Protein AF-A0A6J1N9M7-F1 (afdb_monomer_lite)

InterPro domains:
  IPR000571 Zinc finger, CCCH-type [PS50103] (51-78)
  IPR003604 Matrin/U1-C-like, C2H2-type zinc finger [SM00451] (2-37)
  IPR013085 U1-C, C2H2-type zinc finger [PF06220] (3-38)
  IPR036236 Zinc finger C2H2 superfamily [SSF57667] (3-60)

Sequence (125 aa):
MSKRYYCDYCEKTMVSSPSIIKTHVKGVVHQKLVSAHYQHFKDPETILKEESCKKPCTRFPRGECNFGGICRFSHYTPEQINALRDYVASKYNNLNEASQPSFQDLYQRLQGNLHESCKKYPTRG

Organism: Bicyclus anynana (NCBI:txid110368)

Structure (mmCIF, N/CA/C/O backbone):
data_AF-A0A6J1N9M7-F1
#
_entry.id   AF-A0A6J1N9M7-F1
#
loop_
_atom_site.group_PDB
_atom_site.id
_atom_site.type_symbol
_atom_site.label_atom_id
_atom_site.label_alt_id
_atom_site.label_comp_id
_atom_site.label_asym_id
_atom_site.label_entity_id
_atom_site.label_seq_id
_atom_site.pdbx_PDB_ins_code
_atom_site.Cartn_x
_atom_site.Cartn_y
_atom_site.Cartn_z
_atom_site.occupancy
_atom_site.B_iso_or_equiv
_atom_site.auth_seq_id
_atom_site.auth_comp_id
_atom_site.auth_asym_id
_atom_site.auth_atom_id
_atom_site.pdbx_PDB_model_num
ATOM 1 N N . MET A 1 1 ? 18.460 -25.613 -27.657 1.00 70.38 1 MET A N 1
ATOM 2 C CA . MET A 1 1 ? 17.273 -24.837 -27.229 1.00 70.38 1 MET A CA 1
ATOM 3 C C . MET A 1 1 ? 17.621 -24.096 -25.942 1.00 70.38 1 MET A C 1
ATOM 5 O O . MET A 1 1 ? 17.944 -24.747 -24.959 1.00 70.38 1 MET A O 1
ATOM 9 N N . SER A 1 2 ? 17.673 -22.760 -25.961 1.00 75.31 2 SER A N 1
ATOM 10 C CA . SER A 1 2 ? 18.087 -21.967 -24.789 1.00 75.31 2 SER A CA 1
ATOM 11 C C . SER A 1 2 ? 16.939 -21.853 -23.779 1.00 75.31 2 SER A C 1
ATOM 13 O O . SER A 1 2 ? 15.808 -21.573 -24.178 1.00 75.31 2 SER A O 1
ATOM 15 N N . LYS A 1 3 ? 17.209 -22.081 -22.486 1.00 83.44 3 LYS A N 1
ATOM 16 C CA . LYS A 1 3 ? 16.198 -21.982 -21.418 1.00 83.44 3 LYS A CA 1
ATOM 17 C C . LYS A 1 3 ? 15.785 -20.514 -21.244 1.00 83.44 3 LYS A C 1
ATOM 19 O O . LYS A 1 3 ? 16.641 -19.633 -21.137 1.00 83.44 3 LYS A O 1
ATOM 24 N N . ARG A 1 4 ? 14.479 -20.242 -21.230 1.00 90.81 4 ARG A N 1
ATOM 25 C CA . ARG A 1 4 ? 13.912 -18.907 -20.977 1.00 90.81 4 ARG A CA 1
ATOM 26 C C . ARG A 1 4 ? 13.411 -18.834 -19.536 1.00 90.81 4 ARG A C 1
ATOM 28 O O . ARG A 1 4 ? 12.892 -19.819 -19.026 1.00 90.81 4 ARG A O 1
ATOM 35 N N . TYR A 1 5 ? 13.590 -17.684 -18.900 1.00 93.19 5 TYR A N 1
ATOM 36 C CA . TYR A 1 5 ? 13.055 -17.375 -17.577 1.00 93.19 5 TYR A CA 1
ATOM 37 C C . TYR A 1 5 ? 11.865 -16.427 -17.733 1.00 93.19 5 TYR A C 1
ATOM 39 O O . TYR A 1 5 ? 11.952 -15.460 -18.491 1.00 93.19 5 TYR A O 1
ATOM 47 N N . TYR A 1 6 ? 10.769 -16.711 -17.039 1.00 94.75 6 TYR A N 1
ATOM 48 C CA . TYR A 1 6 ? 9.577 -15.870 -16.997 1.00 94.75 6 TYR A CA 1
ATOM 49 C C . TYR A 1 6 ? 9.470 -15.220 -15.619 1.00 94.75 6 TYR A C 1
ATOM 51 O O . TYR A 1 6 ? 9.697 -15.883 -14.609 1.00 94.75 6 TYR A O 1
ATOM 59 N N . CYS A 1 7 ? 9.168 -13.924 -15.584 1.00 94.75 7 CYS A N 1
ATOM 60 C CA . CYS A 1 7 ? 8.892 -13.210 -14.344 1.00 94.75 7 CYS A CA 1
ATOM 61 C C . CYS A 1 7 ? 7.396 -12.912 -14.248 1.00 94.75 7 CYS A C 1
ATOM 63 O O . CYS A 1 7 ? 6.895 -12.142 -15.064 1.00 94.75 7 CYS A O 1
ATOM 65 N N . ASP A 1 8 ? 6.731 -13.454 -13.226 1.00 94.25 8 ASP A N 1
ATOM 66 C CA . ASP A 1 8 ? 5.286 -13.288 -13.016 1.00 94.25 8 ASP A CA 1
ATOM 67 C C . ASP A 1 8 ? 4.889 -11.840 -12.737 1.00 94.25 8 ASP A C 1
ATOM 69 O O . ASP A 1 8 ? 3.854 -11.381 -13.200 1.00 94.25 8 ASP A O 1
ATOM 73 N N . TYR A 1 9 ? 5.742 -11.087 -12.038 1.00 92.75 9 TYR A N 1
ATOM 74 C CA . TYR A 1 9 ? 5.497 -9.668 -11.806 1.00 92.75 9 TYR A CA 1
ATOM 75 C C . TYR A 1 9 ? 5.585 -8.896 -13.125 1.00 92.75 9 TYR A C 1
ATOM 77 O O . TYR A 1 9 ? 4.668 -8.194 -13.512 1.00 92.75 9 TYR A O 1
ATOM 85 N N . CYS A 1 10 ? 6.694 -9.012 -13.855 1.00 92.88 10 CYS A N 1
ATOM 86 C CA . CYS A 1 10 ? 6.912 -8.180 -15.038 1.00 92.88 10 CYS A CA 1
ATOM 87 C C . CYS A 1 10 ? 6.258 -8.699 -16.325 1.00 92.88 10 CYS A C 1
ATOM 89 O O . CYS A 1 10 ? 6.433 -8.036 -17.348 1.00 92.88 10 CYS A O 1
ATOM 91 N N . GLU A 1 11 ? 5.619 -9.872 -16.293 1.00 92.81 11 GLU A N 1
ATOM 92 C CA . GLU A 1 11 ? 5.006 -10.574 -17.434 1.00 92.81 11 GLU A CA 1
ATOM 93 C C . GLU A 1 11 ? 5.945 -10.687 -18.650 1.00 92.81 11 GLU A C 1
ATOM 95 O O . GLU A 1 11 ? 5.552 -10.605 -19.813 1.00 92.81 11 GLU A O 1
ATOM 100 N N . LYS A 1 12 ? 7.249 -10.838 -18.382 1.00 89.94 12 LYS A N 1
ATOM 101 C CA . LYS A 1 12 ? 8.310 -10.808 -19.399 1.00 89.94 12 LYS A CA 1
ATOM 102 C C . LYS A 1 12 ? 9.111 -12.094 -19.393 1.00 89.94 12 LYS A C 1
ATOM 104 O O . LYS A 1 12 ? 9.609 -12.531 -18.355 1.00 89.94 12 LYS A O 1
ATOM 109 N N . THR A 1 13 ? 9.317 -12.644 -20.587 1.00 93.00 13 THR A N 1
ATOM 110 C CA . THR A 1 13 ? 10.279 -13.722 -20.821 1.00 93.00 13 THR A CA 1
ATOM 111 C C . THR A 1 13 ? 11.652 -13.151 -21.158 1.00 93.00 13 THR A C 1
ATOM 113 O O . THR A 1 13 ? 11.776 -12.317 -22.054 1.00 93.00 13 THR A O 1
ATOM 116 N N . MET A 1 14 ? 12.694 -13.642 -20.497 1.00 89.81 14 MET A N 1
ATOM 117 C CA . MET A 1 14 ? 14.090 -13.272 -20.733 1.00 89.81 14 MET A CA 1
ATOM 118 C C . MET A 1 14 ? 14.979 -14.516 -20.841 1.00 89.81 14 MET A C 1
ATOM 120 O O . MET A 1 14 ? 14.539 -15.646 -20.618 1.00 89.81 14 MET A O 1
ATOM 124 N N . VAL A 1 15 ? 16.249 -14.330 -21.199 1.00 92.69 15 VAL A N 1
ATOM 125 C CA . VAL A 1 15 ? 17.228 -15.427 -21.216 1.00 92.69 15 VAL A CA 1
ATOM 126 C C . VAL A 1 15 ? 17.471 -15.901 -19.782 1.00 92.69 15 VAL A C 1
ATOM 128 O O . VAL A 1 15 ? 17.732 -15.077 -18.907 1.00 92.69 15 VAL A O 1
ATOM 131 N N . SER A 1 16 ? 17.440 -17.216 -19.537 1.00 89.25 16 SER A N 1
ATOM 132 C CA . SER A 1 16 ? 17.645 -17.816 -18.205 1.00 89.25 16 SER A CA 1
ATOM 133 C C . SER A 1 16 ? 19.113 -17.785 -17.738 1.00 89.25 16 SER A C 1
ATOM 135 O O . SER A 1 16 ? 19.617 -18.747 -17.158 1.00 89.25 16 SER A O 1
ATOM 137 N N . SER A 1 17 ? 19.827 -16.692 -18.011 1.00 93.00 17 SER A N 1
ATOM 138 C CA . SER A 1 17 ? 21.174 -16.453 -17.502 1.00 93.00 17 SER A CA 1
ATOM 139 C C . SER A 1 17 ? 21.090 -15.838 -16.102 1.00 93.00 17 SER A C 1
ATOM 141 O O . SER A 1 17 ? 20.378 -14.846 -15.921 1.00 93.00 17 SER A O 1
ATOM 143 N N . PRO A 1 18 ? 21.835 -16.353 -15.110 1.00 91.19 18 PRO A N 1
ATOM 144 C CA . PRO A 1 18 ? 21.775 -15.851 -13.739 1.00 91.19 18 PRO A CA 1
ATOM 145 C C . PRO A 1 18 ? 22.156 -14.369 -13.629 1.00 91.19 18 PRO A C 1
ATOM 147 O O . PRO A 1 18 ? 21.612 -13.665 -12.781 1.00 91.19 18 PRO A O 1
ATOM 150 N N . SER A 1 19 ? 23.043 -13.867 -14.492 1.00 91.88 19 SER A N 1
ATOM 151 C CA . SER A 1 19 ? 23.401 -12.443 -14.524 1.00 91.88 19 SER A CA 1
ATOM 152 C C . SER A 1 19 ? 22.226 -11.572 -14.975 1.00 91.88 19 SER A C 1
ATOM 154 O O . SER A 1 19 ? 21.963 -10.545 -14.357 1.00 91.88 19 SER A O 1
ATOM 156 N N . ILE A 1 20 ? 21.483 -12.015 -15.995 1.00 91.31 20 ILE A N 1
ATOM 157 C CA . ILE A 1 20 ? 20.311 -11.307 -16.534 1.00 91.31 20 ILE A CA 1
ATOM 158 C C . ILE A 1 20 ? 19.148 -11.334 -15.539 1.00 91.31 20 ILE A C 1
ATOM 160 O O . ILE A 1 20 ? 18.502 -10.316 -15.314 1.00 91.31 20 ILE A O 1
ATOM 164 N N . ILE A 1 21 ? 18.911 -12.475 -14.887 1.00 93.44 21 ILE A N 1
ATOM 165 C CA . ILE A 1 21 ? 17.858 -12.596 -13.870 1.00 93.44 21 ILE A CA 1
ATOM 166 C C . ILE A 1 21 ? 18.167 -11.677 -12.680 1.00 93.44 21 ILE A C 1
ATOM 168 O O . ILE A 1 21 ? 17.298 -10.939 -12.222 1.00 93.44 21 ILE A O 1
ATOM 172 N N . LYS A 1 22 ? 19.418 -11.655 -12.199 1.00 94.50 22 LYS A N 1
ATOM 173 C CA . LYS A 1 22 ? 19.816 -10.789 -11.077 1.00 94.50 22 LYS A CA 1
ATOM 174 C C . LYS A 1 22 ? 19.647 -9.305 -11.395 1.00 94.50 22 LYS A C 1
ATOM 176 O O . LYS A 1 22 ? 19.181 -8.562 -10.533 1.00 94.50 22 LYS A O 1
ATOM 181 N N . THR A 1 23 ? 20.032 -8.858 -12.590 1.00 94.94 23 THR A N 1
ATOM 182 C CA . THR A 1 23 ? 19.854 -7.452 -12.985 1.00 94.94 23 THR A CA 1
ATOM 183 C C . THR A 1 23 ? 18.384 -7.109 -13.197 1.00 94.94 23 THR A C 1
ATOM 185 O O . THR A 1 23 ? 17.968 -6.020 -12.811 1.00 94.94 23 THR A O 1
ATOM 188 N N . HIS A 1 24 ? 17.581 -8.041 -13.720 1.00 94.31 24 HIS A N 1
ATOM 189 C CA . HIS A 1 24 ? 16.134 -7.880 -13.844 1.00 94.31 24 HIS A CA 1
ATOM 190 C C . HIS A 1 24 ? 15.451 -7.683 -12.484 1.00 94.31 24 HIS A C 1
ATOM 192 O O . HIS A 1 24 ? 14.737 -6.699 -12.305 1.00 94.31 24 HIS A O 1
ATOM 198 N N . VAL A 1 25 ? 15.700 -8.579 -11.520 1.00 93.25 25 VAL A N 1
ATOM 199 C CA . VAL A 1 25 ? 15.066 -8.541 -10.187 1.00 93.25 25 VAL A CA 1
ATOM 200 C C . VAL A 1 25 ? 15.456 -7.276 -9.417 1.00 93.25 25 VAL A C 1
ATOM 202 O O . VAL A 1 25 ? 14.630 -6.682 -8.733 1.00 93.25 25 VAL A O 1
ATOM 205 N N . LYS A 1 26 ? 16.700 -6.807 -9.574 1.00 93.31 26 LYS A N 1
ATOM 206 C CA . LYS A 1 26 ? 17.170 -5.536 -8.992 1.00 93.31 26 LYS A CA 1
ATOM 207 C C . LYS A 1 26 ? 16.716 -4.298 -9.775 1.00 93.31 26 LYS A C 1
ATOM 209 O O . LYS A 1 26 ? 17.013 -3.173 -9.374 1.00 93.31 26 LYS A O 1
ATOM 214 N N . GLY A 1 27 ? 16.039 -4.485 -10.904 1.00 92.06 27 GLY A N 1
ATOM 215 C CA . GLY A 1 27 ? 15.553 -3.405 -11.745 1.00 92.06 27 GLY A CA 1
ATOM 216 C C . GLY A 1 27 ? 14.437 -2.616 -11.064 1.00 92.06 27 GLY A C 1
ATOM 217 O O . GLY A 1 27 ? 13.557 -3.175 -10.412 1.00 92.06 27 GLY A O 1
ATOM 218 N N . VAL A 1 28 ? 14.430 -1.299 -11.279 1.00 90.00 28 VAL A N 1
ATOM 219 C CA . VAL A 1 28 ? 13.441 -0.388 -10.678 1.00 90.00 28 VAL A CA 1
ATOM 220 C C . VAL A 1 28 ? 12.008 -0.777 -11.047 1.00 90.00 28 VAL A C 1
ATOM 222 O O . VAL A 1 28 ? 11.117 -0.677 -10.213 1.00 90.00 28 VAL A O 1
ATOM 225 N N . VAL A 1 29 ? 11.779 -1.240 -12.279 1.00 89.81 29 VAL A N 1
ATOM 226 C CA . VAL A 1 29 ? 10.446 -1.663 -12.739 1.00 89.81 29 VAL A CA 1
ATOM 227 C C . VAL A 1 29 ? 9.955 -2.877 -11.950 1.00 89.81 29 VAL A C 1
ATOM 229 O O . VAL A 1 29 ? 8.851 -2.835 -11.415 1.00 89.81 29 VAL A O 1
ATOM 232 N N . HIS A 1 30 ? 10.791 -3.913 -11.823 1.00 93.31 30 HIS A N 1
ATOM 233 C CA . HIS A 1 30 ? 10.465 -5.109 -11.047 1.00 93.31 30 HIS A CA 1
ATOM 234 C C . HIS A 1 30 ? 10.199 -4.743 -9.586 1.00 93.31 30 HIS A C 1
ATOM 236 O O . HIS A 1 30 ? 9.133 -5.039 -9.060 1.00 93.31 30 HIS A O 1
ATOM 242 N N . GLN A 1 31 ? 11.113 -3.997 -8.959 1.00 91.81 31 GLN A N 1
ATOM 243 C CA . GLN A 1 31 ? 10.978 -3.588 -7.563 1.00 91.81 31 GLN A CA 1
ATOM 244 C C . GLN A 1 31 ? 9.715 -2.752 -7.299 1.00 91.81 31 GLN A C 1
ATOM 246 O O . GLN A 1 31 ? 9.080 -2.922 -6.257 1.00 91.81 31 GLN A O 1
ATOM 251 N N . LYS A 1 32 ? 9.341 -1.856 -8.223 1.00 89.19 32 LYS A N 1
ATOM 252 C CA . LYS A 1 32 ? 8.106 -1.063 -8.128 1.00 89.19 32 LYS A CA 1
ATOM 253 C C . LYS A 1 32 ? 6.870 -1.949 -8.164 1.00 89.19 32 LYS A C 1
ATOM 255 O O . LYS A 1 32 ? 5.988 -1.766 -7.333 1.00 89.19 32 LYS A O 1
ATOM 260 N N . LEU A 1 33 ? 6.821 -2.891 -9.101 1.00 90.12 33 LEU A N 1
ATOM 261 C CA . LEU A 1 33 ? 5.661 -3.756 -9.271 1.00 90.12 33 LEU A CA 1
ATOM 262 C C . LEU A 1 33 ? 5.514 -4.750 -8.119 1.00 90.12 33 LEU A C 1
ATOM 264 O O . LEU A 1 33 ? 4.420 -4.938 -7.603 1.00 90.12 33 LEU A O 1
ATOM 268 N N . VAL A 1 34 ? 6.636 -5.302 -7.659 1.00 91.06 34 VAL A N 1
ATOM 269 C CA . VAL A 1 34 ? 6.705 -6.121 -6.449 1.00 91.06 34 VAL A CA 1
ATOM 270 C C . VAL A 1 34 ? 6.200 -5.327 -5.246 1.00 91.06 34 VAL A C 1
ATOM 272 O O . VAL A 1 34 ? 5.320 -5.798 -4.535 1.00 91.06 34 VAL A O 1
ATOM 275 N N . SER A 1 35 ? 6.693 -4.100 -5.039 1.00 88.31 35 SER A N 1
ATOM 276 C CA . SER A 1 35 ? 6.221 -3.259 -3.932 1.00 88.31 35 SER A CA 1
ATOM 277 C C . SER A 1 35 ? 4.715 -3.009 -4.021 1.00 88.31 35 SER A C 1
ATOM 279 O O . SER A 1 35 ? 4.010 -3.235 -3.045 1.00 88.31 35 SER A O 1
ATOM 281 N N . ALA A 1 36 ? 4.213 -2.630 -5.201 1.00 85.94 36 ALA A N 1
ATOM 282 C CA . ALA A 1 36 ? 2.789 -2.393 -5.434 1.00 85.94 36 ALA A CA 1
ATOM 283 C C . ALA A 1 36 ? 1.937 -3.632 -5.139 1.00 85.94 36 ALA A C 1
ATOM 285 O O . ALA A 1 36 ? 0.931 -3.530 -4.446 1.00 85.94 36 ALA A O 1
ATOM 286 N N . HIS A 1 37 ? 2.378 -4.809 -5.587 1.00 89.00 37 HIS A N 1
ATOM 287 C CA . HIS A 1 37 ? 1.717 -6.069 -5.272 1.00 89.00 37 HIS A CA 1
ATOM 288 C C . HIS A 1 37 ? 1.648 -6.291 -3.753 1.00 89.00 37 HIS A C 1
ATOM 290 O O . HIS A 1 37 ? 0.571 -6.502 -3.205 1.00 89.00 37 HIS A O 1
ATOM 296 N N . TYR A 1 38 ? 2.776 -6.168 -3.046 1.00 86.50 38 TYR A N 1
ATOM 297 C CA . TYR A 1 38 ? 2.818 -6.372 -1.595 1.00 86.50 38 TYR A CA 1
ATOM 298 C C . TYR A 1 38 ? 2.057 -5.310 -0.793 1.00 86.50 38 TYR A C 1
ATOM 300 O O . TYR A 1 38 ? 1.606 -5.616 0.307 1.00 86.50 38 TYR A O 1
ATOM 308 N N . GLN A 1 39 ? 1.870 -4.091 -1.309 1.00 83.06 39 GLN A N 1
ATOM 309 C CA . GLN A 1 39 ? 1.101 -3.052 -0.615 1.00 83.06 39 GLN A CA 1
ATOM 310 C C . GLN A 1 39 ? -0.339 -3.488 -0.310 1.00 83.06 39 GLN A C 1
ATOM 312 O O . GLN A 1 39 ? -0.861 -3.103 0.732 1.00 83.06 39 GLN A O 1
ATOM 317 N N . HIS A 1 40 ? -0.952 -4.317 -1.160 1.00 79.25 40 HIS A N 1
ATOM 318 C CA . HIS A 1 40 ? -2.314 -4.822 -0.948 1.00 79.25 40 HIS A CA 1
ATOM 319 C C . HIS A 1 40 ? -2.413 -5.920 0.117 1.00 79.25 40 HIS A C 1
ATOM 321 O O . HIS A 1 40 ? -3.473 -6.096 0.709 1.00 79.25 40 HIS A O 1
ATOM 327 N N . PHE A 1 41 ? -1.323 -6.646 0.369 1.00 83.31 41 PHE A N 1
ATOM 328 C CA . PHE A 1 41 ? -1.289 -7.769 1.313 1.00 83.31 41 PHE A CA 1
ATOM 329 C C . PHE A 1 41 ? -0.610 -7.420 2.638 1.00 83.31 41 PHE A C 1
ATOM 331 O O . PHE A 1 41 ? -0.425 -8.293 3.482 1.00 83.31 41 PHE A O 1
ATOM 338 N N . LYS A 1 42 ? -0.192 -6.165 2.828 1.00 84.75 42 LYS A N 1
ATOM 339 C CA . LYS A 1 42 ? 0.433 -5.742 4.078 1.00 84.75 42 LYS A CA 1
ATOM 340 C C . LYS A 1 42 ? -0.592 -5.694 5.205 1.00 84.75 42 LYS A C 1
ATOM 342 O O . LYS A 1 42 ? -1.646 -5.075 5.071 1.00 84.75 42 LYS A O 1
ATOM 347 N N . ASP A 1 43 ? -0.222 -6.271 6.345 1.00 87.00 43 ASP A N 1
ATOM 348 C CA . ASP A 1 43 ? -1.023 -6.182 7.558 1.00 87.00 43 ASP A CA 1
ATOM 349 C C . ASP A 1 43 ? -1.194 -4.723 8.010 1.00 87.00 43 ASP A C 1
ATOM 351 O O . ASP A 1 43 ? -0.218 -3.960 8.023 1.00 87.00 43 ASP A O 1
ATOM 355 N N . PRO A 1 44 ? -2.398 -4.337 8.465 1.00 84.31 44 PRO A N 1
ATOM 356 C CA . PRO A 1 44 ? -2.687 -2.970 8.901 1.00 84.31 44 PRO A CA 1
ATOM 357 C C . PRO A 1 44 ? -1.811 -2.538 10.085 1.00 84.31 44 PRO A C 1
ATOM 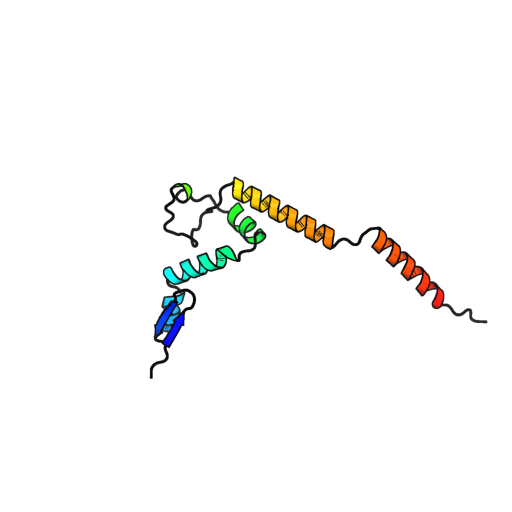359 O O . PRO A 1 44 ? -1.450 -1.370 10.198 1.00 84.31 44 PRO A O 1
ATOM 362 N N . GLU A 1 45 ? -1.401 -3.487 10.927 1.00 86.75 45 GLU A N 1
ATOM 363 C CA . GLU A 1 45 ? -0.491 -3.269 12.058 1.00 86.75 45 GLU A CA 1
ATOM 364 C C . GLU A 1 45 ? 0.911 -2.864 11.587 1.00 86.75 45 GLU A C 1
ATOM 366 O O . GLU A 1 45 ? 1.508 -1.910 12.096 1.00 86.75 45 GLU A O 1
ATOM 371 N N . THR A 1 46 ? 1.417 -3.551 10.562 1.00 87.50 46 THR A N 1
ATOM 372 C CA . THR A 1 46 ? 2.712 -3.252 9.949 1.00 87.50 46 THR A CA 1
ATOM 373 C C . THR A 1 46 ? 2.671 -1.900 9.243 1.00 87.50 46 THR A C 1
ATOM 375 O O . THR A 1 46 ? 3.576 -1.090 9.439 1.00 87.50 46 THR A O 1
ATOM 378 N N . ILE A 1 47 ? 1.597 -1.613 8.495 1.00 86.31 47 ILE A N 1
ATOM 379 C CA . ILE A 1 47 ? 1.401 -0.313 7.835 1.00 86.31 47 ILE A CA 1
ATOM 380 C C . ILE A 1 47 ? 1.402 0.808 8.875 1.00 86.31 47 ILE A C 1
ATOM 382 O O . ILE A 1 47 ? 2.142 1.774 8.723 1.00 86.31 47 ILE A O 1
ATOM 386 N N . LEU A 1 48 ? 0.637 0.672 9.961 1.00 87.19 48 LEU A N 1
ATOM 387 C CA . LEU A 1 48 ? 0.569 1.691 11.005 1.00 87.19 48 LEU A CA 1
ATOM 388 C C . LEU A 1 48 ? 1.948 1.968 11.619 1.00 87.19 48 LEU A C 1
ATOM 390 O O . LEU A 1 48 ? 2.327 3.129 11.780 1.00 87.19 48 LEU A O 1
ATOM 394 N N . LYS A 1 49 ? 2.725 0.923 11.927 1.00 86.75 49 LYS A N 1
ATOM 395 C CA . LYS A 1 49 ? 4.073 1.061 12.497 1.00 86.75 49 LYS A CA 1
ATOM 396 C C . LYS A 1 49 ? 5.049 1.736 11.533 1.00 86.75 49 LYS A C 1
ATOM 398 O O . LYS A 1 49 ? 5.818 2.598 11.946 1.00 86.75 49 LYS A O 1
ATOM 403 N N . GLU A 1 50 ? 5.029 1.355 10.259 1.00 86.44 50 GLU A N 1
ATOM 404 C CA . GLU A 1 50 ? 5.920 1.931 9.251 1.00 86.44 50 GLU A CA 1
ATOM 405 C C . GLU A 1 50 ? 5.545 3.377 8.908 1.00 86.44 50 GLU A C 1
ATOM 407 O O . GLU A 1 50 ? 6.424 4.227 8.776 1.00 86.44 50 GLU A O 1
ATOM 412 N N . GLU A 1 51 ? 4.256 3.665 8.744 1.00 86.75 51 GLU A N 1
ATOM 413 C CA . GLU A 1 51 ? 3.767 4.946 8.233 1.00 86.75 51 GLU A CA 1
ATOM 414 C C . GLU A 1 51 ? 3.671 6.015 9.324 1.00 86.75 51 GLU A C 1
ATOM 416 O O . GLU A 1 51 ? 3.964 7.175 9.050 1.00 86.75 51 GLU A O 1
ATOM 421 N N . SER A 1 52 ? 3.380 5.643 10.577 1.00 82.88 52 SER A N 1
ATOM 422 C CA . SER A 1 52 ? 3.347 6.598 11.699 1.00 82.88 52 SER A CA 1
ATOM 423 C C . SER A 1 52 ? 4.707 7.232 12.011 1.00 82.88 52 SER A C 1
ATOM 425 O O . SER A 1 52 ? 4.759 8.356 12.507 1.00 82.88 52 SER A O 1
ATOM 427 N N . CYS A 1 53 ? 5.812 6.549 11.696 1.00 83.69 53 CYS A N 1
ATOM 428 C CA . CYS A 1 53 ? 7.164 7.086 11.861 1.00 83.69 53 CYS A CA 1
ATOM 429 C C . CYS A 1 53 ? 7.658 7.881 10.641 1.00 83.69 53 CYS A C 1
ATOM 431 O O . CYS A 1 53 ? 8.673 8.580 10.728 1.00 83.69 53 CYS A O 1
ATOM 433 N N . LYS A 1 54 ? 6.990 7.768 9.488 1.00 86.19 54 LYS A N 1
ATOM 434 C CA . LYS A 1 54 ? 7.416 8.431 8.252 1.00 86.19 54 LYS A CA 1
ATOM 435 C C . LYS A 1 54 ? 6.852 9.841 8.171 1.00 86.19 54 LYS A C 1
ATOM 437 O O . LYS A 1 54 ? 5.718 10.120 8.542 1.00 86.19 54 LYS A O 1
ATOM 442 N N . LYS A 1 55 ? 7.644 10.746 7.594 1.00 86.06 55 LYS A N 1
ATOM 443 C CA . LYS A 1 55 ? 7.155 12.081 7.232 1.00 86.06 55 LYS A CA 1
ATOM 444 C C . LYS A 1 55 ? 6.191 11.970 6.043 1.00 86.06 55 LYS A C 1
ATOM 446 O O . LYS A 1 55 ? 6.480 11.186 5.132 1.00 86.06 55 LYS A O 1
ATOM 451 N N . PRO A 1 56 ? 5.102 12.757 6.008 1.00 86.50 56 PRO A N 1
ATOM 452 C C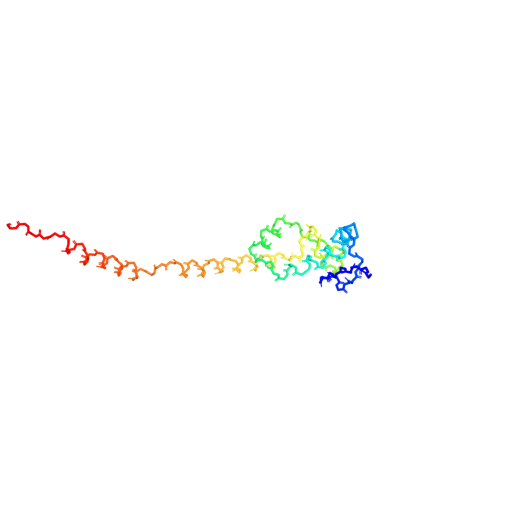A . PRO A 1 56 ? 4.174 12.761 4.883 1.00 86.50 56 PRO A CA 1
ATOM 453 C C . PRO A 1 56 ? 4.872 13.231 3.602 1.00 86.50 56 PRO A C 1
ATOM 455 O O . PRO A 1 56 ? 5.722 14.125 3.616 1.00 86.50 56 PRO A O 1
ATOM 458 N N . CYS A 1 57 ? 4.528 12.612 2.477 1.00 88.56 57 CYS A N 1
ATOM 459 C CA . CYS A 1 57 ? 5.074 12.961 1.175 1.00 88.56 57 CYS A CA 1
ATOM 460 C C . CYS A 1 57 ? 4.486 14.286 0.693 1.00 88.56 57 CYS A C 1
ATOM 462 O O . CYS A 1 57 ? 3.279 14.417 0.524 1.00 88.56 57 CYS A O 1
ATOM 464 N N . THR A 1 58 ? 5.343 15.256 0.382 1.00 85.88 58 THR A N 1
ATOM 465 C CA . THR A 1 58 ? 4.915 16.579 -0.104 1.00 85.88 58 THR A CA 1
ATOM 466 C C . THR A 1 58 ? 4.386 16.565 -1.540 1.00 85.88 58 THR A C 1
ATOM 468 O O . THR A 1 58 ? 3.644 17.462 -1.931 1.00 85.88 58 THR A O 1
ATOM 471 N N . ARG A 1 59 ? 4.768 15.560 -2.341 1.00 86.19 59 ARG A N 1
ATOM 472 C CA . ARG A 1 59 ? 4.382 15.440 -3.759 1.00 86.19 59 ARG A CA 1
ATOM 473 C C . ARG A 1 59 ? 3.145 14.580 -3.985 1.00 86.19 59 ARG A C 1
ATOM 475 O O . ARG A 1 59 ? 2.428 14.798 -4.953 1.00 86.19 59 ARG A O 1
ATOM 482 N N . PHE A 1 60 ? 2.880 13.638 -3.085 1.00 86.56 60 PHE A N 1
ATOM 483 C CA . PHE A 1 60 ? 1.698 12.786 -3.147 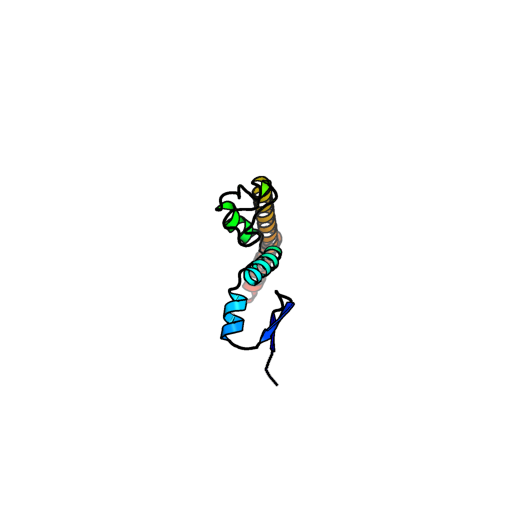1.00 86.56 60 PHE A CA 1
ATOM 484 C C . PHE A 1 60 ? 0.366 13.558 -3.218 1.00 86.56 60 PHE A C 1
ATOM 486 O O . PHE A 1 60 ? -0.423 13.232 -4.101 1.00 86.56 60 PHE A O 1
ATOM 493 N N . PRO A 1 61 ? 0.116 14.625 -2.424 1.00 83.44 61 PRO A N 1
ATOM 494 C CA . PRO A 1 61 ? -1.136 15.381 -2.529 1.00 83.44 61 PRO A CA 1
ATOM 495 C C . PRO A 1 61 ? -1.303 16.119 -3.866 1.00 83.44 61 PRO A C 1
ATOM 497 O O . PRO A 1 61 ? -2.414 16.499 -4.211 1.00 83.44 61 PRO A O 1
ATOM 500 N N . ARG A 1 62 ? -0.225 16.315 -4.638 1.00 85.25 62 ARG A N 1
ATOM 501 C CA . ARG A 1 62 ? -0.294 16.880 -5.996 1.00 85.25 62 ARG A CA 1
ATOM 502 C C . ARG A 1 62 ? -0.623 15.828 -7.062 1.00 85.25 62 ARG A C 1
ATOM 504 O O . ARG A 1 62 ? -0.799 16.187 -8.215 1.00 85.25 62 ARG A O 1
ATOM 511 N N . GLY A 1 63 ? -0.683 14.547 -6.691 1.00 82.12 63 GLY A N 1
ATOM 512 C CA . GLY A 1 63 ? -0.926 13.426 -7.604 1.00 82.12 63 GLY A CA 1
ATOM 513 C C . GLY A 1 63 ? 0.327 12.884 -8.300 1.00 82.12 63 GLY A C 1
ATOM 514 O O . GLY A 1 63 ? 0.250 11.879 -8.999 1.00 82.12 63 GLY A O 1
ATOM 515 N N . GLU A 1 64 ? 1.500 13.485 -8.082 1.00 79.50 64 GLU A N 1
ATOM 516 C CA . GLU A 1 64 ? 2.711 13.196 -8.860 1.00 79.50 64 GLU A CA 1
ATOM 517 C C . GLU A 1 64 ? 3.863 12.707 -7.966 1.00 79.50 64 GLU A C 1
ATOM 519 O O . GLU A 1 64 ? 4.822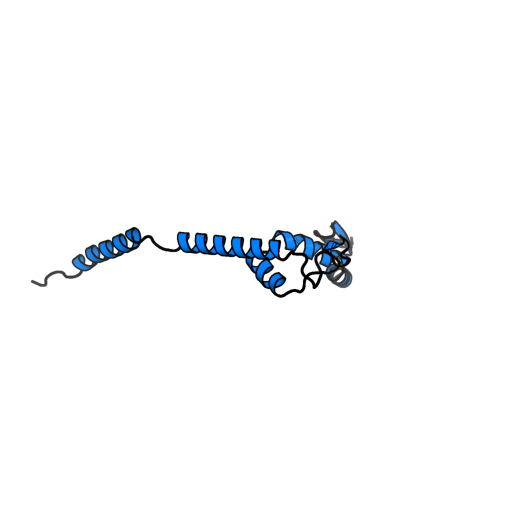 13.427 -7.668 1.00 79.50 64 GLU A O 1
ATOM 524 N N . CYS A 1 65 ? 3.795 11.451 -7.510 1.00 85.31 65 CYS A N 1
ATOM 525 C CA . CYS A 1 65 ? 4.924 10.812 -6.829 1.00 85.31 65 CYS A CA 1
ATOM 526 C C . CYS A 1 65 ? 5.717 9.897 -7.775 1.00 85.31 65 CYS A C 1
ATOM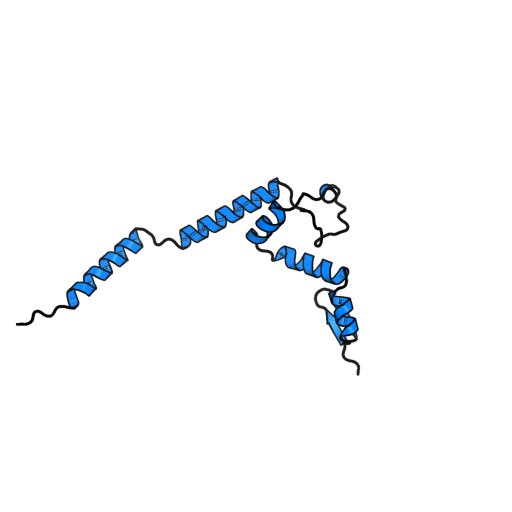 528 O O . CYS A 1 65 ? 5.353 8.746 -8.004 1.00 85.31 65 CYS A O 1
ATOM 530 N N . ASN A 1 66 ? 6.881 10.368 -8.235 1.00 81.50 66 ASN A N 1
ATOM 531 C CA . ASN A 1 66 ? 7.796 9.619 -9.120 1.00 81.50 66 ASN A CA 1
ATOM 532 C C . ASN A 1 66 ? 8.280 8.271 -8.539 1.00 81.50 66 ASN A C 1
ATOM 534 O O . ASN A 1 66 ? 8.735 7.378 -9.268 1.00 81.50 66 ASN A O 1
ATOM 538 N N . PHE A 1 67 ? 8.206 8.131 -7.213 1.00 78.94 67 PHE A N 1
ATOM 539 C CA . PHE A 1 67 ? 8.644 6.947 -6.482 1.00 78.94 67 PHE A CA 1
ATOM 540 C C . PHE A 1 67 ? 7.524 5.912 -6.299 1.00 78.94 67 PHE A C 1
ATOM 542 O O . PHE A 1 67 ? 7.837 4.753 -6.054 1.00 78.94 67 PHE A O 1
ATOM 549 N N . GLY A 1 68 ? 6.243 6.262 -6.467 1.00 80.56 68 GLY A N 1
ATOM 550 C CA . GLY A 1 68 ? 5.131 5.313 -6.311 1.00 80.56 68 GLY A CA 1
ATOM 551 C C . GLY A 1 68 ? 5.224 4.498 -5.010 1.00 80.56 68 GLY A C 1
ATOM 552 O O . GLY A 1 68 ? 5.468 5.059 -3.943 1.00 80.56 68 GLY A O 1
ATOM 553 N N . GLY A 1 69 ? 5.101 3.171 -5.106 1.00 76.56 69 GLY A N 1
ATOM 554 C CA . GLY A 1 69 ? 5.181 2.243 -3.969 1.00 76.56 69 GLY A CA 1
ATOM 555 C C . GLY A 1 69 ? 6.567 2.059 -3.333 1.00 76.56 69 GLY A C 1
ATOM 556 O O . GLY A 1 69 ? 6.680 1.346 -2.342 1.00 76.56 69 GLY A O 1
ATOM 557 N N . ILE A 1 70 ? 7.631 2.669 -3.870 1.00 81.31 70 ILE A N 1
ATOM 558 C CA . ILE A 1 70 ? 8.978 2.674 -3.256 1.00 81.31 70 ILE A CA 1
ATOM 559 C C . ILE A 1 70 ? 9.308 4.020 -2.595 1.00 81.31 70 ILE A C 1
ATOM 561 O O . ILE A 1 70 ? 10.469 4.325 -2.313 1.00 81.31 70 ILE A O 1
ATOM 565 N N . CYS A 1 71 ? 8.302 4.872 -2.389 1.00 85.62 71 CYS A N 1
ATOM 566 C CA . CYS A 1 71 ? 8.500 6.159 -1.743 1.00 85.62 71 CYS A CA 1
ATOM 567 C C . CYS A 1 71 ? 8.967 5.982 -0.292 1.00 85.62 71 CYS A C 1
ATOM 569 O O . CYS A 1 71 ? 8.429 5.183 0.471 1.00 85.62 71 CYS A O 1
ATOM 571 N N . ARG A 1 72 ? 9.974 6.769 0.100 1.00 84.38 72 ARG A N 1
ATOM 572 C CA . ARG A 1 72 ? 10.487 6.809 1.481 1.00 84.38 72 ARG A CA 1
ATOM 573 C C . ARG A 1 72 ? 9.575 7.591 2.431 1.00 84.38 72 ARG A C 1
ATOM 575 O O . ARG A 1 72 ? 9.747 7.506 3.641 1.00 84.38 72 ARG A O 1
ATOM 582 N N . PHE A 1 73 ? 8.650 8.370 1.880 1.00 87.56 73 PHE A N 1
ATOM 583 C CA . PHE A 1 73 ? 7.721 9.220 2.616 1.00 87.56 73 PHE A CA 1
ATOM 584 C C . PHE A 1 73 ? 6.334 8.593 2.645 1.00 87.56 73 PHE A C 1
ATOM 586 O O . PHE A 1 73 ? 5.976 7.855 1.728 1.00 87.56 73 PHE A O 1
ATOM 593 N N . SER A 1 74 ? 5.554 8.928 3.670 1.00 88.25 74 SER A N 1
ATOM 594 C CA . SER A 1 74 ? 4.211 8.386 3.815 1.00 88.25 74 SER A CA 1
ATOM 595 C C . SER A 1 74 ? 3.262 8.954 2.766 1.00 88.25 74 SER A C 1
ATOM 597 O O . SER A 1 74 ? 3.229 10.162 2.529 1.00 88.25 74 SER A O 1
ATOM 599 N N . HIS A 1 75 ? 2.500 8.073 2.125 1.00 87.69 75 HIS A N 1
ATOM 600 C CA . HIS A 1 75 ? 1.404 8.439 1.223 1.00 87.69 75 HIS A CA 1
ATOM 601 C C . HIS A 1 75 ? 0.045 8.442 1.935 1.00 87.69 75 HIS A C 1
ATOM 603 O O . HIS A 1 75 ? -0.982 8.593 1.283 1.00 87.69 75 HIS A O 1
ATOM 609 N N . TYR A 1 76 ? 0.034 8.286 3.259 1.00 86.19 76 TYR A N 1
ATOM 610 C CA . TYR A 1 76 ? -1.186 8.324 4.048 1.00 86.19 76 TYR A CA 1
ATOM 611 C C . TYR A 1 76 ? -1.411 9.723 4.607 1.00 86.19 76 TYR A C 1
ATOM 613 O O . TYR A 1 76 ? -0.477 10.407 5.039 1.00 86.19 76 TYR A O 1
ATOM 621 N N . THR A 1 77 ? -2.667 10.153 4.606 1.00 86.94 77 THR A N 1
ATOM 622 C CA . THR A 1 77 ? -3.073 11.353 5.336 1.00 86.94 77 THR A CA 1
ATOM 623 C C . THR A 1 77 ? -3.086 11.059 6.839 1.00 86.94 77 THR A C 1
ATOM 625 O O . THR A 1 77 ? -3.248 9.904 7.247 1.00 86.94 77 THR A O 1
ATOM 628 N N . PRO A 1 78 ? -2.935 12.079 7.702 1.00 85.44 78 PRO A N 1
ATOM 629 C CA . PRO A 1 78 ? -3.041 11.883 9.149 1.00 85.44 78 PRO A CA 1
ATOM 630 C C . PRO A 1 78 ? -4.377 11.242 9.556 1.00 85.44 78 PRO A C 1
ATOM 632 O O . PRO A 1 78 ? -4.408 10.414 10.462 1.00 85.44 78 PRO A O 1
ATOM 635 N N . GLU A 1 79 ? -5.459 11.564 8.845 1.00 87.88 79 GLU A N 1
ATOM 636 C CA . GLU A 1 79 ? -6.782 10.969 9.056 1.00 87.88 79 GLU A CA 1
ATOM 637 C C . GLU A 1 79 ? -6.791 9.471 8.734 1.00 87.88 79 GLU A C 1
ATOM 639 O O . GLU A 1 79 ? -7.293 8.675 9.523 1.00 87.88 79 GLU A O 1
ATOM 644 N N . GLN A 1 80 ? -6.166 9.060 7.626 1.00 89.06 80 GLN A N 1
ATOM 645 C CA . GLN A 1 80 ? -6.034 7.645 7.269 1.00 89.06 80 GLN A CA 1
ATOM 646 C C . GLN A 1 80 ? -5.182 6.875 8.283 1.00 89.06 80 GLN A C 1
ATOM 648 O O . GLN A 1 80 ? -5.518 5.747 8.633 1.00 89.06 80 GLN A O 1
ATOM 653 N N . ILE A 1 81 ? -4.104 7.481 8.790 1.00 89.75 81 ILE A N 1
ATOM 654 C CA . ILE A 1 81 ? -3.281 6.878 9.849 1.00 89.75 81 ILE A CA 1
ATOM 655 C C . ILE A 1 81 ? -4.105 6.709 11.130 1.00 89.75 81 ILE A C 1
ATOM 657 O O . ILE A 1 81 ? -3.991 5.679 11.796 1.00 89.75 81 ILE A O 1
ATOM 661 N N . ASN A 1 82 ? -4.949 7.686 11.476 1.00 90.06 82 ASN A N 1
ATOM 662 C CA . ASN A 1 82 ? -5.815 7.564 12.642 1.00 90.06 82 ASN A CA 1
ATOM 663 C C . ASN A 1 82 ? -6.866 6.464 12.459 1.00 90.06 82 ASN A C 1
ATOM 665 O O . ASN A 1 82 ? -6.998 5.611 13.328 1.00 90.06 82 ASN A O 1
ATOM 669 N N . ALA A 1 83 ? -7.521 6.405 11.300 1.00 90.69 83 ALA A N 1
ATOM 670 C CA . ALA A 1 83 ? -8.468 5.338 10.986 1.00 90.69 83 ALA A CA 1
ATOM 671 C C . ALA A 1 83 ? -7.814 3.943 11.038 1.00 90.69 83 ALA A C 1
ATOM 673 O O . ALA A 1 83 ? -8.402 2.998 11.560 1.00 90.69 83 ALA A O 1
ATOM 674 N N . LEU A 1 84 ? -6.570 3.810 10.556 1.00 89.38 84 LEU A N 1
ATOM 675 C CA . LEU A 1 84 ? -5.792 2.573 10.683 1.00 89.38 84 LEU A CA 1
ATOM 676 C C . LEU A 1 84 ? -5.506 2.222 12.149 1.00 89.38 84 LEU A C 1
ATOM 678 O O . LEU A 1 84 ? -5.585 1.052 12.521 1.00 89.38 84 LEU A O 1
ATOM 682 N N . ARG A 1 85 ? -5.200 3.217 12.989 1.00 89.62 85 ARG A N 1
ATOM 683 C CA . ARG A 1 85 ? -5.009 3.023 14.433 1.00 89.62 85 ARG A CA 1
ATOM 684 C C . ARG A 1 85 ? -6.284 2.509 15.099 1.00 89.62 85 ARG A C 1
ATOM 686 O O . ARG A 1 85 ? -6.212 1.530 15.840 1.00 89.62 85 ARG A O 1
ATOM 693 N N . ASP A 1 86 ? -7.423 3.121 14.797 1.00 90.69 86 ASP A N 1
ATOM 694 C CA . ASP A 1 86 ? -8.722 2.732 15.349 1.00 90.69 86 ASP A CA 1
ATOM 695 C C . ASP A 1 86 ? -9.108 1.314 14.900 1.00 90.69 86 ASP A C 1
ATOM 697 O O . ASP A 1 86 ? -9.521 0.483 15.713 1.00 90.69 86 ASP A O 1
ATOM 701 N N . TYR A 1 87 ? -8.875 0.986 13.624 1.00 89.00 87 TYR A N 1
ATOM 702 C CA . TYR A 1 87 ? -9.090 -0.358 13.089 1.00 89.00 87 TYR A CA 1
ATOM 703 C C . TYR A 1 87 ? -8.238 -1.407 13.816 1.00 89.00 87 TYR A C 1
ATOM 705 O O . TYR A 1 87 ? -8.766 -2.419 14.279 1.00 89.00 87 TYR A O 1
ATOM 713 N N . VAL A 1 88 ? -6.933 -1.162 13.972 1.00 89.00 88 VAL A N 1
ATOM 714 C CA . VAL A 1 88 ? -6.023 -2.078 14.681 1.00 89.00 88 VAL A CA 1
ATOM 715 C C . VAL A 1 88 ? -6.446 -2.260 16.141 1.00 89.00 88 VAL A C 1
ATOM 717 O O . VAL A 1 88 ? -6.486 -3.391 16.627 1.00 89.00 88 VAL A O 1
ATOM 720 N N . ALA A 1 89 ? -6.830 -1.179 16.825 1.00 87.88 89 ALA A N 1
ATOM 721 C CA . ALA A 1 89 ? -7.343 -1.253 18.189 1.00 87.88 89 ALA A CA 1
ATOM 722 C C . ALA A 1 89 ? -8.623 -2.105 18.266 1.00 87.88 89 ALA A C 1
ATOM 724 O O . ALA A 1 89 ? -8.743 -2.965 19.137 1.00 87.88 89 ALA A O 1
ATOM 725 N N . SER A 1 90 ? -9.563 -1.930 17.333 1.00 87.12 90 SER A N 1
ATOM 726 C CA . SER A 1 90 ? -10.800 -2.725 17.285 1.00 87.12 90 SER A CA 1
ATOM 727 C C . SER A 1 90 ? -10.542 -4.215 17.020 1.00 87.12 90 SER A C 1
ATOM 729 O O . SER A 1 90 ? -11.167 -5.074 17.649 1.00 87.12 90 SER A O 1
ATOM 731 N N . LYS A 1 91 ? -9.574 -4.530 16.147 1.00 85.81 91 LYS A N 1
ATOM 732 C CA . LYS A 1 91 ? -9.139 -5.898 15.845 1.00 85.81 91 LYS A CA 1
ATOM 733 C C . LYS A 1 91 ? -8.541 -6.561 17.085 1.00 85.81 91 LYS A C 1
ATOM 735 O O . LYS A 1 91 ? -8.891 -7.697 17.387 1.00 85.81 91 LYS A O 1
ATOM 740 N N . TYR A 1 92 ? -7.688 -5.851 17.826 1.00 80.50 92 TYR A N 1
ATOM 741 C CA . TYR A 1 92 ? -7.109 -6.365 19.068 1.00 80.50 92 TYR A CA 1
ATOM 742 C C . TYR A 1 92 ? -8.174 -6.605 20.143 1.00 80.50 92 TYR A C 1
ATOM 744 O O . TYR A 1 92 ? -8.156 -7.651 20.782 1.00 80.50 92 TYR A O 1
ATOM 752 N N . ASN A 1 93 ? -9.139 -5.692 20.303 1.00 77.94 93 ASN A N 1
ATOM 753 C CA . ASN A 1 93 ? -10.251 -5.891 21.237 1.00 77.94 93 ASN A CA 1
ATOM 754 C C . ASN A 1 93 ? -11.079 -7.134 20.878 1.00 77.94 93 ASN A C 1
ATOM 756 O O . ASN A 1 93 ? -11.316 -7.957 21.751 1.00 77.94 93 ASN A O 1
ATOM 760 N N . ASN A 1 94 ? -11.423 -7.334 19.600 1.00 75.00 94 ASN A N 1
ATOM 761 C CA . ASN A 1 94 ? -12.136 -8.537 19.150 1.00 75.00 94 ASN A CA 1
ATOM 762 C C . ASN A 1 94 ? -11.335 -9.827 19.383 1.00 75.00 94 ASN A C 1
ATOM 764 O O . ASN A 1 94 ? -11.891 -10.834 19.810 1.00 75.00 94 ASN A O 1
ATOM 768 N N . LEU A 1 95 ? -10.024 -9.811 19.122 1.00 71.75 95 LEU A N 1
ATOM 769 C CA . LEU A 1 95 ? -9.155 -10.958 19.401 1.00 71.75 95 LEU A CA 1
ATOM 770 C C . LEU A 1 95 ? -9.063 -11.251 20.903 1.00 71.75 95 LEU A C 1
ATOM 772 O O . LEU A 1 95 ? -9.065 -12.414 21.300 1.00 71.75 95 LEU A O 1
ATOM 776 N N . ASN A 1 96 ? -8.991 -10.214 21.737 1.00 63.28 96 ASN A N 1
ATOM 777 C CA . ASN A 1 96 ? -8.929 -10.350 23.188 1.00 63.28 96 ASN A CA 1
ATOM 778 C C . ASN A 1 96 ? -10.266 -10.862 23.757 1.00 63.28 96 ASN A C 1
ATOM 780 O O . ASN A 1 96 ? -10.280 -11.751 24.599 1.00 63.28 96 ASN A O 1
ATOM 784 N N . GLU A 1 97 ? -11.394 -10.385 23.232 1.00 59.94 97 GLU A N 1
ATOM 785 C CA . GLU A 1 97 ? -12.736 -10.852 23.600 1.00 59.94 97 GLU A CA 1
ATOM 786 C C . GLU A 1 97 ? -12.968 -12.313 23.173 1.00 59.94 97 GLU A C 1
ATOM 788 O O . GLU A 1 97 ? -13.510 -13.107 23.936 1.00 59.94 97 GLU A O 1
ATOM 793 N N . ALA A 1 98 ? -12.453 -12.714 22.005 1.00 59.97 98 ALA A N 1
ATOM 794 C CA . ALA A 1 98 ? -12.486 -14.103 21.544 1.00 59.97 98 ALA A CA 1
ATOM 795 C C . ALA A 1 98 ? -11.532 -15.044 22.311 1.00 59.97 98 ALA A C 1
ATOM 797 O O . ALA A 1 98 ? -11.702 -16.262 22.255 1.00 59.97 98 ALA A O 1
ATOM 798 N N . SER A 1 99 ? -10.519 -14.510 23.003 1.00 61.03 99 SER A N 1
ATOM 799 C CA . SER A 1 99 ? -9.514 -15.299 23.733 1.00 61.03 99 SER A CA 1
ATOM 800 C C . SER A 1 99 ? -9.691 -15.294 25.253 1.00 61.03 99 SER A C 1
ATOM 802 O O . SER A 1 99 ? -9.064 -16.112 25.931 1.00 61.03 99 SER A O 1
ATOM 804 N N . GLN A 1 100 ? -10.568 -14.452 25.808 1.00 55.25 100 GLN A N 1
ATOM 805 C CA . GLN A 1 100 ? -10.912 -14.503 27.225 1.00 55.25 100 GLN A CA 1
ATOM 806 C C . GLN A 1 100 ? -12.009 -15.549 27.486 1.00 55.25 100 GLN A C 1
ATOM 808 O O . GLN A 1 100 ? -13.127 -15.408 26.989 1.00 55.25 100 GLN A O 1
ATOM 813 N N . PRO A 1 101 ? -11.741 -16.606 28.283 1.00 65.69 101 PRO A N 1
ATOM 814 C CA . PRO A 1 101 ? -12.801 -17.503 28.713 1.00 65.69 101 PRO A CA 1
ATOM 815 C C . PRO A 1 101 ? -13.791 -16.715 29.575 1.00 65.69 101 PRO A C 1
ATOM 817 O O . PRO A 1 101 ? -13.401 -16.023 30.518 1.00 65.69 101 PRO A O 1
ATOM 820 N N . SER A 1 102 ? -15.078 -16.825 29.240 1.00 80.25 102 SER A N 1
ATOM 821 C CA . SER A 1 102 ? -16.171 -16.249 30.027 1.00 80.25 102 SER A CA 1
ATOM 822 C C . SER A 1 102 ? -16.030 -16.623 31.506 1.00 80.25 102 SER A C 1
ATOM 824 O O . SER A 1 102 ? -15.617 -17.737 31.839 1.00 80.25 102 SER A O 1
ATOM 826 N N . PHE A 1 103 ? -16.435 -15.721 32.405 1.00 78.06 103 PHE A N 1
ATOM 827 C CA . PHE A 1 103 ? -16.519 -16.011 33.840 1.00 78.06 103 PHE A CA 1
ATOM 828 C C . PHE A 1 103 ? -17.286 -17.316 34.119 1.00 78.06 103 PHE A C 1
ATOM 830 O O . PHE A 1 103 ? -16.880 -18.104 34.971 1.00 78.06 103 PHE A O 1
ATOM 837 N N . GLN A 1 104 ? -18.339 -17.587 33.340 1.00 77.75 104 GLN A N 1
ATOM 838 C CA . GLN A 1 104 ? -19.115 -18.823 33.422 1.00 77.75 104 GLN A CA 1
ATOM 839 C C . GLN A 1 104 ? -18.274 -20.061 33.064 1.00 77.75 104 GLN A C 1
ATOM 841 O O . GLN A 1 104 ? -18.351 -21.071 33.756 1.00 77.75 104 GLN A O 1
ATOM 846 N N . ASP A 1 105 ? -17.442 -19.979 32.021 1.00 80.69 105 ASP A N 1
ATOM 847 C CA . ASP A 1 105 ? -16.577 -21.075 31.555 1.00 80.69 105 ASP A CA 1
ATOM 848 C C . ASP A 1 105 ? -15.486 -21.411 32.586 1.00 80.69 105 ASP A C 1
ATOM 850 O O . ASP A 1 105 ? -15.255 -22.576 32.924 1.00 80.69 105 ASP A O 1
ATOM 854 N N . LEU A 1 106 ? -14.875 -20.372 33.167 1.00 81.44 106 LEU A N 1
ATOM 855 C CA . LEU A 1 106 ? -13.922 -20.506 34.270 1.00 81.44 106 LEU A CA 1
ATOM 856 C C . LEU A 1 106 ? -14.570 -21.145 35.506 1.00 81.44 106 LEU A C 1
ATOM 858 O O . LEU A 1 106 ? -13.988 -22.046 36.114 1.00 81.44 106 LEU A O 1
ATOM 862 N N . TYR A 1 107 ? -15.784 -20.715 35.859 1.00 82.94 107 TYR A N 1
ATOM 863 C CA . TYR A 1 107 ? -16.528 -21.266 36.989 1.00 82.94 107 TYR A CA 1
ATOM 864 C C . TYR A 1 107 ? -16.882 -22.746 36.772 1.00 82.94 107 TYR A C 1
ATOM 866 O O . TYR A 1 107 ? -16.670 -23.570 37.663 1.00 82.94 107 TYR A O 1
ATOM 874 N N . GLN A 1 108 ? -17.316 -23.118 35.565 1.00 84.25 108 GLN A N 1
ATOM 875 C CA . GLN A 1 108 ? -17.612 -24.507 35.202 1.00 84.25 108 GLN A CA 1
ATOM 876 C C . GLN A 1 108 ? -16.367 -25.412 35.290 1.00 84.25 108 GLN A C 1
ATOM 878 O O . GLN A 1 108 ? -16.447 -26.523 35.818 1.00 84.25 108 GLN A O 1
ATOM 883 N N . ARG A 1 109 ? -15.196 -24.936 34.835 1.00 82.31 109 ARG A N 1
ATOM 884 C CA . ARG A 1 109 ? -13.914 -25.664 34.953 1.00 82.31 109 ARG A CA 1
ATOM 885 C C . ARG A 1 109 ? -13.497 -25.893 36.406 1.00 82.31 109 ARG A C 1
ATOM 887 O O . ARG A 1 109 ? -13.057 -26.988 36.752 1.00 82.31 109 ARG A O 1
ATOM 894 N N . LEU A 1 110 ? -13.662 -24.889 37.268 1.00 80.75 110 LEU A N 1
ATOM 895 C CA . LEU A 1 110 ? -13.388 -25.016 38.705 1.00 80.75 110 LEU A CA 1
ATOM 896 C C . LEU A 1 110 ? -14.303 -26.054 39.371 1.00 80.75 110 LEU A C 1
ATOM 898 O O . LEU A 1 110 ? -13.835 -26.865 40.168 1.00 80.75 110 LEU A O 1
ATOM 902 N N . GLN A 1 111 ? -15.586 -26.075 39.005 1.00 76.38 111 GLN A N 1
ATOM 903 C CA . GLN A 1 111 ? -16.540 -27.072 39.497 1.00 76.38 111 GLN A CA 1
ATOM 904 C C . GLN A 1 111 ? -16.223 -28.495 39.008 1.00 76.38 111 GLN A C 1
ATOM 906 O O . GLN A 1 111 ? -16.340 -29.444 39.783 1.00 76.38 111 GLN A O 1
ATOM 911 N N . GLY A 1 112 ? -15.771 -28.658 37.759 1.00 70.94 112 GLY A N 1
ATOM 912 C CA . GLY A 1 112 ? -15.342 -29.954 37.218 1.00 70.94 112 GLY A CA 1
ATOM 913 C C . GLY A 1 112 ? -14.153 -30.559 37.976 1.00 70.94 112 GLY A C 1
ATOM 914 O O . GLY A 1 112 ? -14.166 -31.743 38.314 1.00 70.94 112 GLY A O 1
ATOM 915 N N . ASN A 1 113 ? -13.178 -29.725 38.352 1.00 61.31 113 ASN A N 1
ATOM 916 C CA . ASN A 1 113 ? -12.000 -30.147 39.119 1.00 61.31 113 ASN A CA 1
ATOM 917 C C . ASN A 1 113 ? -12.330 -30.610 40.555 1.00 61.31 113 ASN A C 1
ATOM 919 O O . ASN A 1 113 ? -11.602 -31.425 41.126 1.00 61.31 113 ASN A O 1
ATOM 923 N N . LEU A 1 114 ? -13.441 -30.146 41.139 1.00 57.50 114 LEU A N 1
ATOM 924 C CA . LEU A 1 114 ? -13.903 -30.595 42.460 1.00 57.50 114 LEU A CA 1
ATOM 925 C C . LEU A 1 114 ? -14.518 -32.006 42.429 1.00 57.50 114 LEU A C 1
ATOM 927 O O . LEU A 1 114 ? -14.431 -32.726 43.422 1.00 57.50 114 LEU A O 1
ATOM 931 N N . HIS A 1 115 ? -15.081 -32.441 41.295 1.00 52.78 115 HIS A N 1
ATOM 932 C CA . HIS A 1 115 ? -15.659 -33.784 41.158 1.00 52.78 115 HIS A CA 1
ATOM 933 C C . HIS A 1 115 ? -14.560 -34.860 41.027 1.00 52.78 115 HIS A C 1
ATOM 935 O O . HIS A 1 115 ? -14.669 -35.939 41.610 1.00 52.78 115 HIS A O 1
ATOM 941 N N . GLU A 1 116 ? -13.458 -34.578 40.326 1.00 51.06 116 GLU A N 1
ATOM 942 C CA . GLU A 1 116 ? -12.358 -35.546 40.163 1.00 51.06 116 GLU A CA 1
ATOM 943 C C . GLU A 1 116 ? -11.465 -35.699 41.402 1.00 51.06 116 GLU A C 1
ATOM 945 O O . GLU A 1 116 ? -10.949 -36.791 41.653 1.00 51.06 116 GLU A O 1
ATOM 950 N N . SER A 1 117 ? -11.329 -34.654 42.224 1.00 49.31 117 SER A N 1
ATOM 951 C CA . SER A 1 117 ? -10.522 -34.716 43.452 1.00 49.31 117 SER A CA 1
ATOM 952 C C . SER A 1 117 ? -11.114 -35.670 44.508 1.00 49.31 117 SER A C 1
ATOM 954 O O . SER A 1 117 ? -10.383 -36.298 45.273 1.00 49.31 117 SER A O 1
ATOM 956 N N . CYS A 1 118 ? -12.437 -35.876 44.505 1.00 48.47 118 CYS A N 1
ATOM 957 C CA . CYS A 1 118 ? -13.119 -36.737 45.478 1.00 48.47 118 CYS A CA 1
ATOM 958 C C . CYS A 1 118 ? -13.010 -38.249 45.167 1.00 48.47 118 CYS A C 1
ATOM 960 O O . CYS A 1 118 ? -13.301 -39.077 46.025 1.00 48.47 118 CYS A O 1
ATOM 962 N N . LYS A 1 119 ? -12.548 -38.645 43.968 1.00 52.91 119 LYS A N 1
ATOM 963 C CA . LYS A 1 119 ? -12.435 -40.067 43.568 1.00 52.91 119 LYS A CA 1
ATOM 964 C C . LYS A 1 119 ? -11.080 -40.715 43.891 1.00 52.91 119 LYS A C 1
ATOM 966 O O . LYS A 1 119 ? -10.906 -41.899 43.613 1.00 52.91 119 LYS A O 1
ATOM 971 N N . LYS A 1 120 ? -10.109 -39.975 44.450 1.00 49.00 120 LYS A N 1
ATOM 972 C CA . LYS A 1 120 ? -8.723 -40.460 44.638 1.00 49.00 120 LYS A CA 1
ATOM 973 C C . LYS A 1 120 ? -8.329 -40.913 46.047 1.00 49.00 120 LYS A C 1
ATOM 975 O O . LYS A 1 120 ? -7.203 -41.376 46.207 1.00 49.00 120 LYS A O 1
ATOM 980 N N . TYR A 1 121 ? -9.217 -40.871 47.038 1.00 43.19 121 TYR A N 1
ATOM 981 C CA . TYR A 1 121 ? -8.925 -41.439 48.360 1.00 43.19 121 TYR A CA 1
ATOM 982 C C . TYR A 1 121 ? -9.867 -42.606 48.672 1.00 43.19 121 TYR A C 1
ATOM 984 O O . TYR A 1 121 ? -10.935 -42.384 49.241 1.00 43.19 121 TYR A O 1
ATOM 992 N N . PRO A 1 122 ? -9.507 -43.859 48.327 1.00 52.12 122 PRO A N 1
ATOM 993 C CA . PRO A 1 122 ? -10.134 -45.002 48.970 1.00 52.12 122 PRO A CA 1
ATOM 994 C C . PRO A 1 122 ? -9.790 -44.950 50.462 1.00 52.12 122 PRO A C 1
ATOM 996 O O . PRO A 1 122 ? -8.621 -44.919 50.851 1.00 52.12 122 PRO A O 1
ATOM 999 N N . THR A 1 123 ? -10.820 -44.910 51.302 1.00 60.38 123 THR A 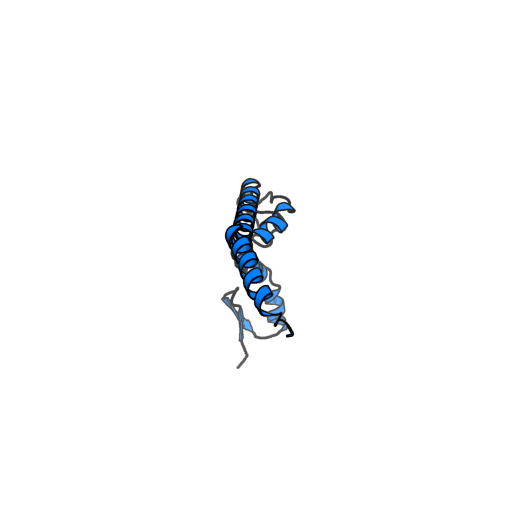N 1
ATOM 1000 C CA . THR A 1 123 ? -10.707 -45.098 52.748 1.00 60.38 123 THR A CA 1
ATOM 1001 C C . THR A 1 123 ? -10.070 -46.464 53.000 1.00 60.38 123 THR A C 1
ATOM 1003 O O . THR A 1 123 ? -10.676 -47.494 52.710 1.00 60.38 123 THR A O 1
ATOM 1006 N N . ARG A 1 124 ? -8.824 -46.474 53.487 1.00 49.66 124 ARG A N 1
ATOM 1007 C CA . ARG A 1 124 ? -8.143 -47.678 53.980 1.00 49.66 124 ARG A CA 1
ATOM 1008 C C . ARG A 1 124 ? -8.875 -48.129 55.251 1.00 49.66 124 ARG A C 1
ATOM 1010 O O . ARG A 1 124 ? -8.732 -47.479 56.285 1.00 49.66 124 ARG A O 1
ATOM 1017 N N . GLY A 1 125 ? -9.717 -49.152 55.115 1.00 49.72 125 GLY A N 1
ATOM 1018 C CA . GLY A 1 125 ? -10.250 -49.951 56.221 1.00 49.72 125 GLY A CA 1
ATOM 1019 C C . GLY A 1 125 ? -9.287 -51.058 56.614 1.00 49.72 125 GLY A C 1
ATOM 1020 O O . GLY A 1 125 ? -8.446 -51.425 55.759 1.00 49.72 125 GLY A O 1
#

Secondary structure (DSSP, 8-state):
-PPEEEETTTTEEEE--HHHHHHHHTSHHHHHHHHHHHHHH--HHHHHHHHHTSPBPSSGGGT--TTGGG-SSB-S-HHHHHHHHHHHHHHHHHHHHHHSPPHHHHHHHHHHHHHHHTTS-----

pLDDT: mean 81.65, std 12.63, range [43.19, 94.94]

Foldseek 3Di:
DFDWDADPQVRDIDGPDPVVVVCVCVDLSNVLSVLVVVVVVDDLVRVLVQQVPFAADPCLVVVDDPNHSNDRHHNDDPVRSVVSVVVVVVVVVVVVVVPDDPPVRVVVVVVVVVVVVVVPDDPDD

Radius of gyration: 27.78 Å; chains: 1; bounding box: 42×67×83 Å